Protein 8EPU (pdb70)

InterPro domains:
  IPR000566 Lipocalin/cytosolic fatty-acid binding domain [PF00061] (32-160)
  IPR002345 Lipocalin [PTHR11430] (4-169)
  IPR002450 von Ebner's gland protein/ Bos/Can allergen [PR01175] (29-43)
  IPR002450 von Ebner's gland protein/ Bos/Can allergen [PR01175] (53-64)
  IPR002450 von Ebner's gland protein/ Bos/Can allergen [PR01175] (66-78)
  IPR002450 von Ebner's gland protein/ Bos/Can allergen [PR01175] (83-100)
  IPR002450 von Ebner's gland protein/ Bos/Can allergen [PR01175] (104-120)
  IPR002450 von Ebner's gland protein/ Bos/Can allergen [PR01175] (132-155)
  IPR012674 Calycin [G3DSA:2.40.128.20] (26-172)
  IPR012674 Calycin [SSF50814] (27-170)

Sequence (145 aa):
DTVAVVSGKKWYLKAMTADQEVPEKPDSVTPMMILKAQKGGNLEAKITMLTNNGQCQNITVVLHKTSEPGKYTAYEGQRVVFIQPSPVRDHYILYSEGELHGRQIRMMAKLLGRDPEQSQEALEDFREFSRAKGLNQEILELAQSETTCSP

Secondary structure (DSSP, 8-state):
-TTTT-EEEEEEEEEESS------SEEPPEEEEEPTTS-EEEEEEEEETTEEEEEEEEEEE-SSTTEEEETTTTEEEEEEE-SSTTEEEEEEEEEETTEE--EEEEEESSSS--HHHHHHHHHHHHHTT--SPPEEPPB--TT--

Solvent-accessible surface area: 7675 Å² total; per-residue (Å²): 78,17,116,60,2,28,30,99,2,29,5,26,0,23,8,5,60,45,97,46,132,70,56,21,90,9,1,5,16,8,71,2,81,39,63,117,79,20,40,0,39,15,66,17,6,48,45,28,114,75,111,75,31,114,66,78,28,60,8,82,114,35,121,39,122,11,73,5,42,0,96,160,56,52,10,29,10,70,10,61,88,11,111,39,77,85,20,37,14,15,14,11,61,13,26,28,167,81,85,143,10,64,20,0,48,4,0,0,84,80,82,127,97,32,110,59,1,54,54,39,1,52,103,37,7,166,86,82,33,5,120,69,91,67,65,106,19,55,60,43,101,60,27,52,163

Organism: Canis lupus familiaris (NCBI:txid9615)

Nearest PDB structures (foldseek):
  8epu-assembly1_A  TM=1.007E+00  e=1.920E-27  Canis lupus familiaris
  7dru-assembly4_D  TM=9.696E-01  e=6.307E-21  Canis lupus familiaris
  3eyc-assembly1_A  TM=9.269E-01  e=1.419E-16  Homo sapiens
  4run-assembly3_A  TM=9.204E-01  e=2.561E-14  Homo sapiens
  4run-assembly3_B  TM=9.020E-01  e=5.103E-14  Homo sapiens

Structure (mmCIF, N/CA/C/O backbone):
data_8EPU
#
_entry.id   8EPU
#
_cell.length_a   62.214
_cell.length_b   36.512
_cell.length_c   57.973
_cell.angle_alpha   90.000
_cell.angle_beta   100.800
_cell.angle_gamma   90.000
#
_symmetry.space_group_name_H-M   'C 1 2 1'
#
loop_
_entity.id
_entity.type
_entity.pdbx_description
1 polymer 'Major allergen Can f 1'
2 water water
#
loop_
_atom_site.group_PDB
_atom_site.id
_atom_site.type_symbol
_atom_site.label_atom_id
_atom_site.label_alt_id
_atom_site.label_comp_id
_atom_site.label_asym_id
_atom_site.label_entity_id
_atom_site.label_seq_id
_atom_site.pdbx_PDB_ins_code
_atom_site.Cartn_x
_atom_site.Cartn_y
_atom_site.Cartn_z
_atom_site.occupancy
_atom_site.B_iso_or_equiv
_atom_site.auth_seq_id
_atom_site.auth_comp_id
_atom_site.auth_asym_id
_atom_site.auth_atom_id
_atom_site.pdbx_PDB_model_num
ATOM 1 N N . ASP A 1 2 ? 5.59822 1.44003 23.54855 1.000 52.11534 27 ASP A N 1
ATOM 2 C CA . ASP A 1 2 ? 4.71862 2.25523 22.77930 1.000 47.60294 27 ASP A CA 1
ATOM 3 C C . ASP A 1 2 ? 3.33038 1.67380 22.72832 1.000 50.76455 27 ASP A C 1
ATOM 4 O O . ASP A 1 2 ? 2.31470 2.43722 22.73007 1.000 50.09639 27 ASP A O 1
ATOM 8 N N . THR A 1 3 ? 3.27683 0.33481 22.70260 1.000 47.55770 28 THR A N 1
ATOM 9 C CA . THR A 1 3 ? 2.00054 -0.36866 22.70664 1.000 45.06729 28 THR A CA 1
ATOM 10 C C . THR A 1 3 ? 1.22356 -0.06907 23.97452 1.000 36.75250 28 THR A C 1
ATOM 11 O O . THR A 1 3 ? 0.01266 0.17743 23.94036 1.000 39.25615 28 THR A O 1
ATOM 22 N N . VAL A 1 4 ? 1.87539 -0.26709 25.11961 1.000 38.33393 29 VAL A N 1
ATOM 23 C CA . VAL A 1 4 ? 1.22240 0.02445 26.39250 1.000 38.05631 29 VAL A CA 1
ATOM 24 C C . VAL A 1 4 ? 0.82000 1.49363 26.46615 1.000 35.62374 29 VAL A C 1
ATOM 25 O O . VAL A 1 4 ? -0.21090 1.83519 27.07099 1.000 32.98653 29 VAL A O 1
ATOM 38 N N . ALA A 1 5 ? 1.59042 2.38318 25.86102 1.000 40.27874 30 ALA A N 1
ATOM 39 C CA . ALA A 1 5 ? 1.36702 3.83929 25.94470 1.000 43.64783 30 ALA A CA 1
ATOM 40 C C . ALA A 1 5 ? 0.03424 4.24671 25.32350 1.000 32.66086 30 ALA A C 1
ATOM 41 O O . ALA A 1 5 ? -0.67248 5.03813 25.90128 1.000 34.08480 30 ALA A O 1
ATOM 48 N N A VAL A 1 6 ? -0.32593 3.63062 24.19260 0.615 33.83394 31 VAL A N 1
ATOM 49 N N B VAL A 1 6 ? -0.37394 3.60365 24.22860 0.385 33.70120 31 VAL A N 1
ATOM 50 C CA A VAL A 1 6 ? -1.59576 3.89900 23.51544 0.615 30.33948 31 VAL A CA 1
ATOM 51 C CA B VAL A 1 6 ? -1.65475 3.95105 23.62043 0.385 30.51204 31 VAL A CA 1
ATOM 52 C C A VAL A 1 6 ? -2.73218 2.96757 23.95955 0.615 29.73272 31 VAL A C 1
ATOM 53 C C B VAL A 1 6 ? -2.79415 3.07362 24.09152 0.385 29.81782 31 VAL A C 1
ATOM 54 O O A VAL A 1 6 ? -3.82512 2.98989 23.35945 0.615 32.22066 31 VAL A O 1
ATOM 55 O O B VAL A 1 6 ? -3.91106 3.17397 23.55841 0.385 31.06416 31 VAL A O 1
ATOM 80 N N . SER A 1 7 ? -2.51961 2.12869 24.96774 1.000 33.15036 32 SER A N 1
ATOM 81 C CA . SER A 1 7 ? -3.59404 1.16621 25.29286 1.000 32.92289 32 SER A CA 1
ATOM 82 C C . SER A 1 7 ? -4.73080 1.89083 26.01262 1.000 28.07538 32 SER A C 1
ATOM 83 O O . SER A 1 7 ? -4.54738 2.99586 26.49539 1.000 29.10871 32 SER A O 1
ATOM 91 N N . GLY A 1 8 ? -5.88606 1.25932 26.05666 1.000 26.48872 33 GLY A N 1
ATOM 92 C CA . GLY A 1 8 ? -7.01890 1.79594 26.77145 1.000 25.72620 33 GLY A CA 1
ATOM 93 C C . GLY A 1 8 ? -8.06557 2.41318 25.87723 1.000 29.02770 33 GLY A C 1
ATOM 94 O O . GLY A 1 8 ? -8.16459 2.13697 24.67928 1.000 24.63968 33 GLY A O 1
ATOM 98 N N A LYS A 1 9 ? -8.89927 3.26266 26.48498 0.506 24.51840 34 LYS A N 1
ATOM 99 N N B LYS A 1 9 ? -8.83325 3.31063 26.47698 0.494 24.63306 34 LYS A N 1
ATOM 100 C CA A LYS A 1 9 ? -10.09400 3.77001 25.83578 0.506 22.01474 34 LYS A CA 1
ATOM 101 C CA B LYS A 1 9 ? -10.03398 3.83299 25.86177 0.494 22.04485 34 LYS A CA 1
ATOM 102 C C A LYS A 1 9 ? -9.79342 5.03673 25.06853 0.506 26.60567 34 LYS A C 1
ATOM 103 C C B LYS A 1 9 ? -9.71641 5.05369 25.03754 0.494 26.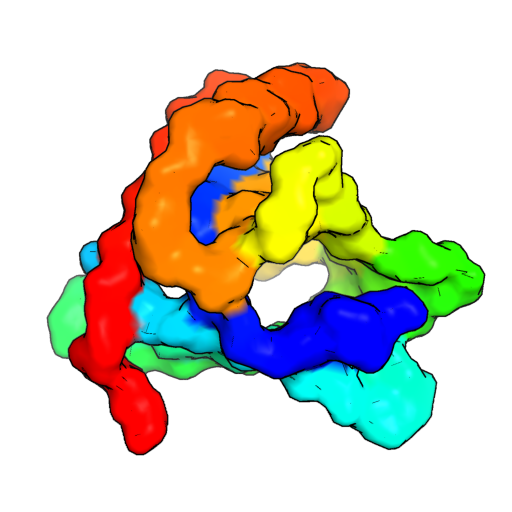74453 34 LYS A C 1
ATOM 104 O O A LYS A 1 9 ? -9.15409 5.93657 25.59140 0.506 23.84383 34 LYS A O 1
ATOM 105 O O B LYS A 1 9 ? -9.09106 5.98653 25.53039 0.494 23.95673 34 LYS A O 1
ATOM 142 N N . TRP A 1 10 ? -10.24230 5.06964 23.81449 1.000 21.42833 35 TRP A N 1
ATOM 143 C CA . TRP A 1 10 ? -10.11874 6.26241 22.94725 1.000 21.59899 35 TRP A CA 1
ATOM 144 C C . TRP A 1 10 ? -11.45156 6.57082 22.29607 1.000 23.72154 35 TRP A C 1
ATOM 145 O O . TRP A 1 10 ? -12.27191 5.70615 22.26519 1.000 23.97841 35 TRP A O 1
ATOM 166 N N . TYR A 1 11 ? -11.57602 7.78477 21.80481 1.000 20.47301 36 TYR A N 1
ATOM 167 C CA . TYR A 1 11 ? -12.68977 8.20805 20.97162 1.000 21.73752 36 TYR A CA 1
ATOM 168 C C . TYR A 1 11 ? -12.13859 8.37853 19.56463 1.000 22.34624 36 TYR A C 1
ATOM 169 O O . TYR A 1 11 ? -11.17626 9.12009 19.37055 1.000 21.55222 36 TYR A O 1
ATOM 187 N N . LEU A 1 12 ? -12.76380 7.68059 18.64473 1.000 20.63495 37 LEU A N 1
ATOM 188 C CA . LEU A 1 12 ? -12.39562 7.82713 17.21373 1.000 21.19761 37 LEU A CA 1
ATOM 189 C C . LEU A 1 12 ? -13.03807 9.06028 16.66341 1.000 21.23749 37 LEU A C 1
ATOM 190 O O . LEU A 1 12 ? -14.26706 9.05175 16.48632 1.000 26.21097 37 LEU A O 1
ATOM 206 N N . LYS A 1 13 ? -12.30660 10.17196 16.58724 1.000 21.85901 38 LYS A N 1
ATOM 207 C CA . LYS A 1 13 ? -12.85904 11.49014 16.34291 1.000 21.93042 38 LYS A CA 1
ATOM 208 C C . LYS A 1 13 ? -13.05980 11.76891 14.85884 1.000 24.57725 38 LYS A C 1
ATOM 209 O O . LYS A 1 13 ? -14.06552 12.36724 14.47963 1.000 24.32149 38 LYS A O 1
ATOM 228 N N . ALA A 1 14 ? -12.10790 11.36534 14.04800 1.000 23.79909 39 ALA A N 1
ATOM 229 C CA . ALA A 1 14 ? -12.12964 11.71705 12.62692 1.000 23.47183 39 ALA A CA 1
ATOM 230 C C . ALA A 1 14 ? -11.36100 10.68056 11.81221 1.000 24.16235 39 ALA A C 1
ATOM 231 O O . ALA A 1 14 ? -10.46832 10.00429 12.30442 1.000 24.10034 39 ALA A O 1
ATOM 238 N N . MET A 1 15 ? -11.73195 10.56744 10.53620 1.000 25.01733 40 MET A N 1
ATOM 239 C CA . MET A 1 15 ? -11.01725 9.66395 9.65445 1.000 25.91191 40 MET A CA 1
ATOM 240 C C . MET A 1 15 ? -11.07691 10.21068 8.24033 1.000 27.35692 40 MET A C 1
ATOM 241 O O . MET A 1 15 ? -11.93655 11.01796 7.89609 1.000 27.24137 40 MET A O 1
ATOM 255 N N . THR A 1 16 ? -10.10902 9.78811 7.43850 1.000 28.07479 41 THR A N 1
ATOM 256 C CA . THR A 1 16 ? -10.11575 10.14781 6.02342 1.000 29.44604 41 THR A CA 1
ATOM 257 C C . THR A 1 16 ? -9.33913 9.08333 5.27371 1.000 30.54295 41 THR A C 1
ATOM 258 O O . THR A 1 16 ? -8.60851 8.29215 5.85594 1.000 30.26494 41 THR A O 1
ATOM 269 N N . ALA A 1 17 ? -9.51703 9.06712 3.94470 1.000 31.99488 42 ALA A N 1
ATOM 270 C CA . ALA A 1 17 ? -8.91440 8.02770 3.13897 1.000 33.27881 42 ALA A CA 1
ATOM 271 C C . ALA A 1 17 ? -8.59804 8.61528 1.76687 1.000 34.96854 42 ALA A C 1
ATOM 272 O O . ALA A 1 17 ? -8.89654 9.77534 1.48460 1.000 35.07797 42 ALA A O 1
ATOM 279 N N . ASP A 1 18 ? -7.96431 7.79683 0.92810 1.000 36.41215 43 ASP A N 1
ATOM 280 C CA . ASP A 1 18 ? -7.67605 8.15642 -0.45496 1.000 38.32505 43 ASP A CA 1
ATOM 281 C C . ASP A 1 18 ? -8.66923 7.53262 -1.43691 1.000 39.68538 43 ASP A C 1
ATOM 282 O O . ASP A 1 18 ? -8.41213 7.54426 -2.65189 1.000 42.44064 43 ASP A O 1
ATOM 291 N N . GLN A 1 19 ? -9.78249 6.99619 -0.94988 1.000 38.92781 44 GLN A N 1
ATOM 292 C CA . GLN A 1 19 ? -10.79370 6.32743 -1.76282 1.000 51.29628 44 GLN A CA 1
ATOM 293 C C . GLN A 1 19 ? -12.17163 6.62513 -1.16200 1.000 70.62528 44 GLN A C 1
ATOM 294 O O . GLN A 1 19 ? -12.32633 7.51737 -0.32220 1.000 66.36926 44 GLN A O 1
ATOM 298 N N . GLU A 1 20 ? -13.18191 5.85646 -1.58692 1.000 68.88909 45 GLU A N 1
ATOM 299 C CA . GLU A 1 20 ? -14.57478 6.23108 -1.35311 1.000 44.20876 45 GLU A CA 1
ATOM 300 C C . GLU A 1 20 ? -15.04402 5.91758 0.06692 1.000 61.78730 45 GLU A C 1
ATOM 301 O O . GLU A 1 20 ? -15.63172 6.78096 0.72669 1.000 62.25971 45 GLU A O 1
ATOM 305 N N . VAL A 1 21 ? -14.80956 4.69558 0.54520 1.000 60.98745 46 VAL A N 1
ATOM 306 C CA . VAL A 1 21 ? -15.25985 4.26505 1.87325 1.000 75.33686 46 VAL A CA 1
ATOM 307 C C . VAL A 1 21 ? -16.77982 4.36070 1.97511 1.000 79.25240 46 VAL A C 1
ATOM 308 O O . VAL A 1 21 ? -17.30047 5.32404 2.55686 1.000 80.56685 46 VAL A O 1
ATOM 321 N N . PRO A 1 22 ? -17.53616 3.42589 1.38425 1.000 69.83639 47 PRO A N 1
ATOM 322 C CA . PRO A 1 22 ? -19.00110 3.57950 1.38610 1.000 82.03973 47 PRO A CA 1
ATOM 323 C C . PRO A 1 22 ? -19.62922 3.55305 2.77205 1.000 75.42815 47 PRO A C 1
ATOM 324 O O . PRO A 1 22 ? -20.49090 4.38947 3.07180 1.000 73.61865 47 PRO A O 1
ATOM 335 N N . GLU A 1 23 ? -19.21367 2.62706 3.63128 1.000 72.13673 48 GLU A N 1
ATOM 336 C CA . GLU A 1 23 ? -19.86986 2.41661 4.91927 1.000 82.05026 48 GLU A CA 1
ATOM 337 C C . GLU A 1 23 ? -19.49148 3.54166 5.87306 1.000 73.36701 48 GLU A C 1
ATOM 338 O O . GLU A 1 23 ? -18.41953 3.52234 6.48416 1.000 81.07047 48 GLU A O 1
ATOM 342 N N . LYS A 1 24 ? -20.38508 4.52605 6.01178 1.000 41.44051 49 LYS A N 1
ATOM 343 C CA . LYS A 1 24 ? -20.21070 5.62118 6.95756 1.000 46.62324 49 LYS A CA 1
ATOM 344 C C . LYS A 1 24 ? -21.10591 5.35481 8.16055 1.000 40.21035 49 LYS A C 1
ATOM 345 O O . LYS A 1 24 ? -22.33385 5.47029 8.03342 1.000 44.79765 49 LYS A O 1
ATOM 349 N N . PRO A 1 25 ? -20.56915 4.99884 9.32867 1.000 38.16938 50 PRO A N 1
ATOM 350 C CA . PRO A 1 25 ? -21.46239 4.64744 10.44367 1.000 35.77896 50 PRO A CA 1
ATOM 351 C C . PRO A 1 25 ? -22.25094 5.83788 10.96135 1.000 36.56793 50 PRO A C 1
ATOM 352 O O . PRO A 1 25 ? -21.80146 6.98569 10.92514 1.000 39.67834 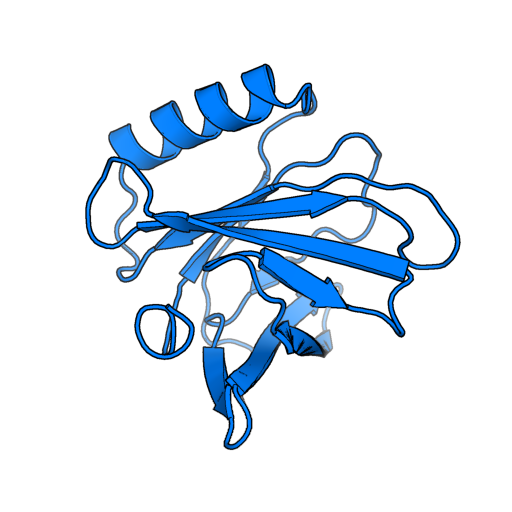50 PRO A O 1
ATOM 363 N N . ASP A 1 26 ? -23.45210 5.54448 11.45832 1.000 30.40338 51 ASP A N 1
ATOM 364 C CA . ASP A 1 26 ? -24.26673 6.56796 12.10503 1.000 29.28678 51 ASP A CA 1
ATOM 365 C C . ASP A 1 26 ? -23.62664 7.03697 13.41199 1.000 31.75491 51 ASP A C 1
ATOM 366 O O . ASP A 1 26 ? -23.71818 8.21808 13.76673 1.000 31.76560 51 ASP A O 1
ATOM 375 N N . SER A 1 27 ? -23.02108 6.12288 14.16023 1.000 25.37664 52 SER A N 1
ATOM 376 C CA . SER A 1 27 ? -22.27104 6.46882 15.36222 1.000 25.34190 52 SER A CA 1
ATOM 377 C C . SER A 1 27 ? -21.30553 5.33549 15.67454 1.000 23.12049 52 SER A C 1
ATOM 378 O O . SER A 1 27 ? -21.41394 4.23442 15.12576 1.000 23.78431 52 SER A O 1
ATOM 386 N N . VAL A 1 28 ? -20.35148 5.62028 16.55555 1.000 22.13783 53 VAL A N 1
ATOM 387 C CA . VAL A 1 28 ? -19.39893 4.63599 17.02184 1.000 21.76720 53 VAL A CA 1
ATOM 388 C C . VAL A 1 28 ? -19.29103 4.68427 18.53584 1.000 20.97338 53 VAL A C 1
ATOM 389 O O . VAL A 1 28 ? -19.46365 5.74347 19.15660 1.000 23.46196 53 VAL A O 1
ATOM 402 N N . THR A 1 29 ? -19.00056 3.53527 19.11511 1.000 20.91326 54 THR A N 1
ATOM 403 C CA . THR A 1 29 ? -18.67872 3.42744 20.54016 1.000 21.61358 54 THR A CA 1
ATOM 404 C C . THR A 1 29 ? -17.20959 3.75586 20.69620 1.000 21.81386 54 THR A C 1
ATOM 405 O O . THR A 1 29 ? -16.50143 3.95236 19.71322 1.000 21.63675 54 THR A O 1
ATOM 416 N N . PRO A 1 30 ? -16.70365 3.84592 21.92523 1.000 22.55792 55 PRO A N 1
ATOM 417 C CA . PRO A 1 30 ? -15.27955 4.13536 22.09228 1.000 22.33909 55 PRO A CA 1
ATOM 418 C C . PRO A 1 30 ? -14.39494 3.05687 21.47858 1.000 30.19342 55 PRO A C 1
ATOM 419 O O . PRO A 1 30 ? -14.74543 1.87600 21.43980 1.000 25.24518 55 PRO A O 1
ATOM 430 N N A MET A 1 31 ? -13.23173 3.48528 20.96859 0.609 24.73340 56 MET A N 1
ATOM 431 N N B MET A 1 31 ? -13.24472 3.49928 20.96558 0.391 24.79526 56 MET A N 1
ATOM 432 C CA A MET A 1 31 ? -12.23407 2.54376 20.46987 0.609 26.05157 56 MET A CA 1
ATOM 433 C CA B MET A 1 31 ? -12.19105 2.60674 20.49586 0.391 26.11176 56 MET A CA 1
ATOM 434 C C A MET A 1 31 ? -11.38736 2.07566 21.64403 0.609 27.57968 56 MET A C 1
ATOM 435 C C B MET A 1 31 ? -11.42736 2.08869 21.70803 0.391 27.79260 56 MET A C 1
ATOM 436 O O A MET A 1 31 ? -10.77008 2.89255 22.33691 0.609 31.38069 56 MET A O 1
ATOM 437 O O B MET A 1 31 ? -10.90110 2.88664 22.49190 0.391 30.73951 56 MET A O 1
ATOM 464 N N . ILE A 1 32 ? -11.35892 0.76469 21.85732 1.000 26.41680 57 ILE A N 1
ATOM 465 C CA . ILE A 1 32 ? -10.60527 0.14361 22.93951 1.000 26.86984 57 ILE A CA 1
ATOM 466 C C . ILE A 1 32 ? -9.36848 -0.50104 22.32075 1.000 24.10205 57 ILE A C 1
ATOM 467 O O . ILE A 1 32 ? -9.48477 -1.36517 21.44492 1.000 30.35951 57 ILE A O 1
ATOM 483 N N . LEU A 1 33 ? -8.18934 -0.06843 22.77575 1.000 28.90777 58 LEU A N 1
ATOM 484 C CA . LEU A 1 33 ? -6.90854 -0.62705 22.34197 1.000 26.03000 58 LEU A CA 1
ATOM 485 C C . LEU A 1 33 ? -6.33196 -1.41704 23.50819 1.000 31.25489 58 LEU A C 1
ATOM 486 O O . LEU A 1 33 ? -5.86480 -0.82802 24.48910 1.000 40.99841 58 LEU A O 1
ATOM 502 N N . LYS A 1 34 ? -6.39450 -2.73503 23.42046 1.000 26.69188 59 LYS A N 1
ATOM 503 C CA . LYS A 1 34 ? -5.94795 -3.61699 24.49169 1.000 27.24211 59 LYS A CA 1
ATOM 504 C C . LYS A 1 34 ? -4.54313 -4.11464 24.18091 1.000 28.51894 59 LYS A C 1
ATOM 505 O O . LYS A 1 34 ? -4.32131 -4.74795 23.14906 1.000 29.74724 59 LYS A O 1
ATOM 515 N N . ALA A 1 35 ? -3.60209 -3.83983 25.08293 1.000 29.76966 60 ALA A N 1
ATOM 516 C CA . ALA A 1 35 ? -2.22627 -4.29644 24.93013 1.000 36.64484 60 ALA A CA 1
ATOM 517 C C . ALA A 1 35 ? -2.13490 -5.74938 25.37445 1.000 41.11014 60 ALA A C 1
ATOM 518 O O . ALA A 1 35 ? -2.48013 -6.07799 26.51149 1.000 45.83575 60 ALA A O 1
ATOM 525 N N . GLN A 1 36 ? -1.66218 -6.60376 24.48267 1.000 31.88710 61 GLN A N 1
ATOM 526 C CA . GLN A 1 36 ? -1.64180 -8.04073 24.68498 1.000 33.58412 61 GLN A CA 1
ATOM 527 C C . GLN A 1 36 ? -0.24602 -8.51823 25.05519 1.000 36.13060 61 GLN A C 1
ATOM 528 O O . GLN A 1 36 ? 0.76125 -7.93573 24.64015 1.000 36.33092 61 GLN A O 1
ATOM 542 N N . LYS A 1 37 ? -0.19553 -9.59008 25.84743 1.000 40.27331 62 LYS A N 1
ATOM 543 C CA . LYS A 1 37 ? 1.06317 -10.26855 26.10467 1.000 44.41219 62 LYS A CA 1
ATOM 544 C C . LYS A 1 37 ? 1.66909 -10.71508 24.78082 1.000 50.96642 62 LYS A C 1
ATOM 545 O O . LYS A 1 37 ? 1.00389 -11.35898 23.95990 1.000 49.47410 62 LYS A O 1
ATOM 549 N N . GLY A 1 38 ? 2.93425 -10.36965 24.57785 1.000 47.52013 63 GLY A N 1
ATOM 550 C CA . GLY A 1 38 ? 3.60727 -10.57119 23.3159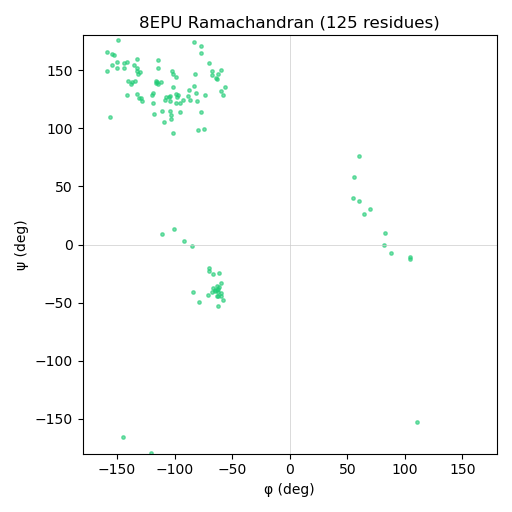4 1.000 39.20733 63 GLY A CA 1
ATOM 551 C C . GLY A 1 38 ? 3.79486 -9.31245 22.49369 1.000 37.95816 63 GLY A C 1
ATOM 552 O O . GLY A 1 38 ? 4.55792 -9.34497 21.52276 1.000 35.39654 63 GLY A O 1
ATOM 556 N N . GLY A 1 39 ? 3.12128 -8.21709 22.84940 1.000 32.72728 64 GLY A N 1
ATOM 557 C CA . GLY A 1 39 ? 3.36887 -6.91732 22.25615 1.000 36.77228 64 GLY A CA 1
ATOM 558 C C . GLY A 1 39 ? 2.33614 -6.44210 21.26296 1.000 31.87640 64 GLY A C 1
ATOM 559 O O . GLY A 1 39 ? 2.37366 -5.26620 20.86571 1.000 32.11805 64 GLY A O 1
ATOM 563 N N . ASN A 1 40 ? 1.41582 -7.29981 20.84407 1.000 27.36878 65 ASN A N 1
ATOM 564 C CA . ASN A 1 40 ? 0.42107 -6.88861 19.86290 1.000 28.75727 65 ASN A CA 1
ATOM 565 C C . ASN A 1 40 ? -0.66563 -6.03502 20.52163 1.000 29.93658 65 ASN A C 1
ATOM 566 O O . ASN A 1 40 ? -0.79370 -5.97970 21.75461 1.000 28.31696 65 ASN A O 1
ATOM 577 N N . LEU A 1 41 ? -1.43127 -5.34588 19.67642 1.000 26.90782 66 LEU A N 1
ATOM 578 C CA . LEU A 1 41 ? -2.57097 -4.52833 20.07116 1.000 23.97166 66 LEU A CA 1
ATOM 579 C C . LEU A 1 41 ? -3.83418 -5.15393 19.50119 1.000 26.75705 66 LEU A C 1
ATOM 580 O O . LEU A 1 41 ? -3.85526 -5.58516 18.34628 1.000 29.71490 66 LEU A O 1
ATOM 596 N N . GLU A 1 42 ? -4.89426 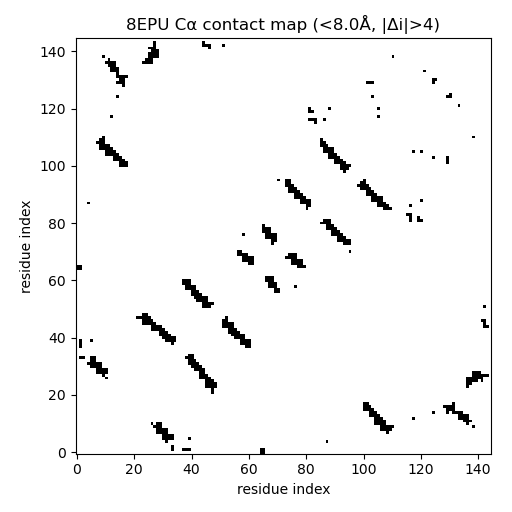-5.18531 20.31611 1.000 24.45118 67 GLU A N 1
ATOM 597 C CA . GLU A 1 42 ? -6.21039 -5.60087 19.86209 1.000 31.94156 67 GLU A CA 1
ATOM 598 C C . GLU A 1 42 ? -7.10489 -4.36749 19.87375 1.000 25.82104 67 GLU A C 1
ATOM 599 O O . GLU A 1 42 ? -7.39775 -3.82114 20.94261 1.000 29.19635 67 GLU A O 1
ATOM 611 N N . ALA A 1 43 ? -7.55462 -3.95456 18.69763 1.000 25.51594 68 ALA A N 1
ATOM 612 C CA . ALA A 1 43 ? -8.45514 -2.81522 18.54731 1.000 28.51242 68 ALA A CA 1
ATOM 613 C C . ALA A 1 43 ? -9.89034 -3.31764 18.45130 1.000 27.75253 68 ALA A C 1
ATOM 614 O O . ALA A 1 43 ? -10.18464 -4.21169 17.65547 1.000 31.15982 68 ALA A O 1
ATOM 621 N N . LYS A 1 44 ? -10.76917 -2.75311 19.26511 1.000 26.75168 69 LYS A N 1
ATOM 622 C CA . LYS A 1 44 ? -12.17633 -3.12652 19.29808 1.000 28.48408 69 LYS A CA 1
ATOM 623 C C . LYS A 1 44 ? -13.02880 -1.86717 19.28174 1.000 23.01324 69 LYS A C 1
ATOM 624 O O . LYS A 1 44 ? -12.81449 -0.94809 20.08056 1.000 27.83208 69 LYS A O 1
ATOM 634 N N . ILE A 1 45 ? -13.99871 -1.83096 18.36965 1.000 25.62206 70 ILE A N 1
ATOM 635 C CA . ILE A 1 45 ? -14.95925 -0.73358 18.29734 1.000 25.30617 70 ILE A CA 1
ATOM 636 C C . ILE A 1 45 ? -16.25544 -1.29516 17.74236 1.000 27.62295 70 ILE A C 1
ATOM 637 O O . ILE A 1 45 ? -16.25780 -2.29631 17.02457 1.000 27.74681 70 ILE A O 1
ATOM 653 N N . THR A 1 46 ? -17.37022 -0.67362 18.12213 1.000 25.06539 71 THR A N 1
ATOM 654 C CA . THR A 1 46 ? -18.68533 -1.04718 17.63211 1.000 25.64287 71 THR A CA 1
ATOM 655 C C . THR A 1 46 ? -19.25979 0.11289 16.83481 1.000 25.94313 71 THR A C 1
ATOM 656 O O . THR A 1 46 ? -19.11834 1.27192 17.22858 1.000 21.83448 71 THR A O 1
ATOM 667 N N . MET A 1 47 ? -19.89983 -0.21608 15.70883 1.000 26.94182 72 MET A N 1
ATOM 668 C CA . MET A 1 47 ? -20.51236 0.75198 14.81958 1.000 26.94784 72 MET A CA 1
ATOM 669 C C . MET A 1 47 ? -22.02244 0.54560 14.80050 1.000 22.67791 72 MET A C 1
ATOM 670 O O . MET A 1 47 ? -22.49891 -0.59521 14.77070 1.000 29.39446 72 MET A O 1
ATOM 684 N N . LEU A 1 48 ? -22.76498 1.64991 14.79920 1.000 24.03417 73 LEU A N 1
ATOM 685 C CA . LEU A 1 48 ? -24.18096 1.64842 14.44209 1.000 24.94782 73 LEU A CA 1
ATOM 686 C C . LEU A 1 48 ? -24.27768 2.02014 12.96700 1.000 30.55978 73 LEU A C 1
ATOM 687 O O . LEU A 1 48 ? -23.98618 3.16494 12.59678 1.000 25.90684 73 LEU A O 1
ATOM 703 N N . THR A 1 49 ? -24.71299 1.11015 12.13516 1.000 28.03649 74 THR A N 1
ATOM 704 C CA . THR A 1 49 ? -24.84978 1.33490 10.71210 1.000 31.71975 74 THR A CA 1
ATOM 705 C C . THR A 1 49 ? -26.09704 0.62432 10.25315 1.000 34.33523 74 THR A C 1
ATOM 706 O O . THR A 1 49 ? -26.28356 -0.57855 10.51839 1.000 33.48349 74 THR A O 1
ATOM 717 N N A ASN A 1 50 ? -26.92267 1.36351 9.52292 0.429 33.77066 75 ASN A N 1
ATOM 718 N N B ASN A 1 50 ? -26.96768 1.37154 9.59192 0.571 33.58183 75 ASN A N 1
ATOM 719 C CA A ASN A 1 50 ? -28.22880 0.95193 8.99591 0.429 41.58489 75 ASN A CA 1
ATOM 720 C CA B ASN A 1 50 ? -28.19284 0.85492 8.98293 0.571 41.64782 75 ASN A CA 1
ATOM 721 C C A ASN A 1 50 ? -28.99225 0.06346 9.98203 0.429 34.66266 75 ASN A C 1
ATOM 722 C C B ASN A 1 50 ? -29.02026 0.04747 9.98403 0.571 34.63674 75 ASN A C 1
ATOM 723 O O A ASN A 1 50 ? -29.36870 -1.07345 9.69524 0.429 36.03431 75 ASN A O 1
ATOM 724 O O B ASN A 1 50 ? -29.46770 -1.06840 9.70923 0.571 36.33679 75 ASN A O 1
ATOM 745 N N . GLY A 1 51 ? -29.20012 0.62080 11.16790 1.000 41.62473 76 GLY A N 1
ATOM 746 C CA . GLY A 1 51 ? -30.07845 0.00937 12.15196 1.000 31.53339 76 GLY A CA 1
ATOM 747 C C . GLY A 1 51 ? -29.56602 -1.25370 12.80427 1.000 31.84785 76 GLY A C 1
ATOM 748 O O . GLY A 1 51 ? -30.36538 -2.01326 13.35536 1.000 33.29808 76 GLY A O 1
ATOM 752 N N . GLN A 1 52 ? -28.26013 -1.50725 12.76943 1.000 29.67561 77 GLN A N 1
ATOM 753 C CA . GLN A 1 52 ? -27.71467 -2.68934 13.41772 1.000 28.48975 77 GLN A CA 1
ATOM 754 C C . GLN A 1 52 ? -26.35559 -2.38077 14.01877 1.000 29.00744 77 GLN A C 1
ATOM 755 O O . GLN A 1 52 ? -25.64417 -1.46116 13.59463 1.000 33.19616 77 GLN A O 1
ATOM 769 N N . CYS A 1 53 ? -26.00700 -3.17570 15.02296 1.000 32.35939 78 CYS A N 1
ATOM 770 C CA . CYS A 1 53 ? -24.75300 -3.04207 15.74204 1.000 34.37019 78 CYS A CA 1
ATOM 771 C C . CYS A 1 53 ? -23.71332 -3.94264 15.09631 1.000 32.38843 78 CYS A C 1
ATOM 772 O O . CYS A 1 53 ? -23.93581 -5.15257 14.95755 1.000 38.19324 78 CYS A O 1
ATOM 779 N N . GLN A 1 54 ? -22.58305 -3.35319 14.68728 1.000 29.33638 79 GLN A N 1
ATOM 780 C CA . GLN A 1 54 ? -21.50429 -4.06778 14.01752 1.000 34.81109 79 GLN A CA 1
ATOM 781 C C . GLN A 1 54 ? -20.25431 -3.96611 14.88660 1.000 32.29844 79 GLN A C 1
ATOM 782 O O . GLN A 1 54 ? -19.69088 -2.87631 15.04241 1.000 34.73395 79 GLN A O 1
ATOM 786 N N . ASN A 1 55 ? -19.82383 -5.09617 15.43788 1.000 33.07028 80 ASN A N 1
ATOM 787 C CA . ASN A 1 55 ? -18.60492 -5.16051 16.22999 1.000 37.88709 80 ASN A CA 1
ATOM 788 C C . ASN A 1 55 ? -17.41895 -5.40820 15.30514 1.000 37.55615 80 ASN A C 1
ATOM 789 O O . ASN A 1 55 ? -17.46824 -6.29036 14.43932 1.000 35.26034 80 ASN A O 1
ATOM 800 N N . ILE A 1 56 ? -16.35764 -4.62660 15.49406 1.000 29.81291 81 ILE A N 1
ATOM 801 C CA . ILE A 1 56 ? -15.13761 -4.72727 14.70618 1.000 34.37981 81 ILE A CA 1
ATOM 802 C C . ILE A 1 56 ? -13.99983 -5.07054 15.65634 1.000 29.30604 81 ILE A C 1
ATOM 803 O O . ILE A 1 56 ? -13.84365 -4.42438 16.69622 1.000 31.42790 81 ILE A O 1
ATOM 819 N N . THR A 1 57 ? -13.22223 -6.09293 15.30662 1.000 30.60836 82 THR A N 1
ATOM 820 C CA . THR A 1 57 ? -12.01344 -6.45728 16.04280 1.000 31.52384 82 THR A CA 1
ATOM 821 C C . THR A 1 57 ? -10.86941 -6.59196 15.04592 1.000 27.44924 82 THR A C 1
ATOM 822 O O . THR A 1 57 ? -10.98964 -7.32212 14.05707 1.000 35.32864 82 THR A O 1
ATOM 833 N N . VAL A 1 58 ? -9.77314 -5.87536 15.30486 1.000 31.05018 83 VAL A N 1
ATOM 834 C CA . VAL A 1 58 ? -8.59207 -5.88903 14.45596 1.000 27.21748 83 VAL A CA 1
ATOM 835 C C . VAL A 1 58 ? -7.36724 -6.12035 15.32410 1.000 26.47888 83 VAL A C 1
ATOM 836 O O . VAL A 1 58 ? -7.12901 -5.37925 16.28197 1.000 28.22667 83 VAL A O 1
ATOM 849 N N . VAL A 1 59 ? -6.58063 -7.13675 14.97739 1.000 27.62997 84 VAL A N 1
ATOM 850 C CA . VAL A 1 59 ? -5.35683 -7.46210 15.70555 1.000 27.77886 84 VAL A CA 1
ATOM 851 C C . VAL A 1 59 ? -4.18649 -6.78974 14.99751 1.000 26.68487 84 VAL A C 1
ATOM 852 O O . VAL A 1 59 ? -3.95250 -7.03409 13.80758 1.000 30.96653 84 VAL A O 1
ATOM 865 N N . LEU A 1 60 ? -3.46520 -5.93688 15.72438 1.000 26.78077 85 LEU A N 1
ATOM 866 C CA . LEU A 1 60 ? -2.33085 -5.19246 15.19832 1.000 23.27942 85 LEU A CA 1
ATOM 867 C C . LEU A 1 60 ? -1.04715 -5.83288 15.71356 1.000 27.84175 85 LEU A C 1
ATOM 868 O O . LEU A 1 60 ? -0.84730 -5.94671 16.92760 1.000 26.76877 85 LEU A O 1
ATOM 884 N N . HIS A 1 61 ? -0.17224 -6.23444 14.79471 1.000 28.70568 86 HIS A N 1
ATOM 885 C CA . HIS A 1 61 ? 1.01941 -7.00086 15.13197 1.000 32.54819 86 HIS A CA 1
ATOM 886 C C . HIS A 1 61 ? 2.22778 -6.07934 15.23888 1.000 24.78461 86 HIS A C 1
ATOM 887 O O . HIS A 1 61 ? 2.51717 -5.31866 14.31474 1.000 28.98501 86 HIS A O 1
ATOM 901 N N . LYS A 1 62 ? 2.92266 -6.15939 16.36795 1.000 27.54400 87 LYS A N 1
ATOM 902 C CA . LYS A 1 62 ? 4.07099 -5.30080 16.64286 1.000 25.66946 87 LYS A CA 1
ATOM 903 C C . LYS A 1 62 ? 5.17897 -5.55348 15.62000 1.000 26.38157 87 LYS A C 1
ATOM 904 O O . LYS A 1 62 ? 5.36055 -6.67166 15.13226 1.000 33.80525 87 LYS A O 1
ATOM 917 N N . THR A 1 63 ? 5.91144 -4.48885 15.30784 1.000 29.22047 88 THR A N 1
ATOM 918 C CA . THR A 1 63 ? 7.13248 -4.55353 14.50195 1.000 27.39203 88 THR A CA 1
ATOM 919 C C . THR A 1 63 ? 8.30263 -4.01184 15.31993 1.000 28.47745 88 THR A C 1
ATOM 920 O O . THR A 1 63 ? 8.15770 -3.61353 16.47883 1.000 38.25799 88 THR A O 1
ATOM 931 N N . SER A 1 64 ? 9.48969 -3.99846 14.69402 1.000 31.84524 89 SER A N 1
ATOM 932 C CA . SER A 1 64 ? 10.66887 -3.44081 15.34300 1.000 34.97484 89 SER A CA 1
ATOM 933 C C . SER A 1 64 ? 10.55647 -1.93572 15.55267 1.000 48.66578 89 SER A C 1
ATOM 934 O O . SER A 1 64 ? 11.21063 -1.38980 16.44861 1.000 50.62316 89 SER A O 1
ATOM 942 N N . GLU A 1 65 ? 9.75382 -1.24756 14.74046 1.000 35.89121 90 GLU A N 1
ATOM 943 C CA . GLU A 1 65 ? 9.62942 0.20451 14.82614 1.000 35.92252 90 GLU A CA 1
ATOM 944 C C . GLU A 1 65 ? 8.57548 0.55717 15.86198 1.000 42.50875 90 GLU A C 1
ATOM 945 O O . GLU A 1 65 ? 7.43829 0.08161 15.75099 1.000 37.00567 90 GLU A O 1
ATOM 949 N N . PRO A 1 66 ? 8.88873 1.36225 16.88183 1.000 39.59513 91 PRO A N 1
ATOM 950 C CA . PRO A 1 66 ? 7.82583 1.79189 17.80866 1.000 37.01875 91 PRO A CA 1
ATOM 951 C C . PRO A 1 66 ? 6.73521 2.56319 17.07440 1.000 39.69075 91 PRO A C 1
ATOM 952 O O . PRO A 1 66 ? 7.01565 3.46890 16.28323 1.000 43.66944 91 PRO A O 1
ATOM 963 N N . GLY A 1 67 ? 5.48904 2.19476 17.34438 1.000 34.92559 92 GLY A N 1
ATOM 964 C CA . GLY A 1 67 ? 4.34334 2.81410 16.71116 1.000 36.69880 92 GLY A CA 1
ATOM 965 C C . GLY A 1 67 ? 3.92120 2.20399 15.39425 1.000 31.82132 92 GLY A C 1
ATOM 966 O O . GLY A 1 67 ? 2.87140 2.58832 14.86508 1.000 33.59620 92 GLY A O 1
ATOM 970 N N . LYS A 1 68 ? 4.69386 1.26656 14.84851 1.000 30.48524 93 LYS A N 1
ATOM 971 C CA . LYS A 1 68 ? 4.41071 0.66140 13.55462 1.000 31.09186 93 LYS A CA 1
ATOM 972 C C . LYS A 1 68 ? 3.92010 -0.76436 13.75088 1.000 24.13837 93 LYS A C 1
ATOM 973 O O . LYS A 1 68 ? 4.58672 -1.56649 14.40911 1.000 25.83561 93 LYS A O 1
ATOM 992 N N . TYR A 1 69 ? 2.76902 -1.07800 13.16986 1.000 29.91021 94 TYR A N 1
ATOM 993 C CA . TYR A 1 69 ? 2.13947 -2.38671 13.30208 1.000 24.62695 94 TYR A CA 1
ATOM 994 C C . TYR A 1 69 ? 1.71237 -2.88683 11.92615 1.000 28.85375 94 TYR A C 1
ATOM 995 O O . TYR A 1 69 ? 1.54777 -2.10496 10.97997 1.000 34.05337 94 TYR A O 1
ATOM 1013 N N . THR A 1 70 ? 1.52384 -4.19977 11.82742 1.000 30.13976 95 THR A N 1
ATOM 1014 C CA . THR A 1 70 ? 0.95367 -4.83079 10.64451 1.000 35.34724 95 THR A CA 1
ATOM 1015 C C . THR A 1 70 ? -0.39761 -5.44116 10.99453 1.000 38.49093 95 THR A C 1
ATOM 1016 O O . THR A 1 70 ? -0.70981 -5.70478 12.16256 1.000 30.43490 95 THR A O 1
ATOM 1027 N N . ALA A 1 71 ? -1.21061 -5.65404 9.96051 1.000 31.64870 96 ALA A N 1
ATOM 1028 C CA . ALA A 1 71 ? -2.58082 -6.11243 10.14249 1.000 27.34654 96 ALA A CA 1
ATOM 1029 C C . ALA A 1 71 ? -3.02804 -6.88651 8.91262 1.000 40.20933 96 ALA A C 1
ATOM 1030 O O . ALA A 1 71 ? -2.41391 -6.79699 7.84665 1.000 41.74508 96 ALA A O 1
ATOM 1037 N N . TYR A 1 72 ? -4.11237 -7.64803 9.08569 1.000 40.34676 97 TYR A N 1
ATOM 1038 C CA . TYR A 1 72 ? -4.75059 -8.40099 8.00280 1.000 47.99942 97 TYR A CA 1
ATOM 1039 C C . TYR A 1 72 ? -3.75692 -9.33955 7.31908 1.000 47.40353 97 TYR A C 1
ATOM 1040 O O . TYR A 1 72 ? -3.53380 -9.28790 6.10909 1.000 54.12400 97 TYR A O 1
ATOM 1058 N N . GLU A 1 73 ? -3.19035 -10.22661 8.13132 1.000 44.50316 98 GLU A N 1
ATOM 1059 C CA . GLU A 1 73 ? -2.25373 -11.22909 7.69561 1.000 47.34805 98 GLU A CA 1
ATOM 1060 C C . GLU A 1 73 ? -1.07741 -10.60474 6.94557 1.000 47.66321 98 GLU A C 1
ATOM 1061 O O . GLU A 1 73 ? -0.63154 -11.11614 5.91671 1.000 52.21020 98 GLU A O 1
ATOM 1071 N N . GLY A 1 74 ? -0.59898 -9.46683 7.44137 1.000 44.69271 99 GLY A N 1
ATOM 1072 C CA . GLY A 1 74 ? 0.57833 -8.80843 6.91432 1.000 50.89994 99 GLY A CA 1
ATOM 1073 C C . GLY A 1 74 ? 0.35479 -7.95460 5.68412 1.000 44.17546 99 GLY A C 1
ATOM 1074 O O . GLY A 1 74 ? 1.31807 -7.35210 5.19207 1.000 53.38785 99 GLY A O 1
ATOM 1078 N N . GLN A 1 75 ? -0.87514 -7.87920 5.17701 1.000 51.32396 100 GLN A N 1
ATOM 1079 C CA . GLN A 1 75 ? -1.15573 -7.11534 3.96282 1.000 57.60420 100 GLN A CA 1
ATOM 1080 C C . GLN A 1 75 ? -1.39114 -5.63318 4.22649 1.000 35.33004 100 GLN A C 1
ATOM 1081 O O . GLN A 1 75 ? -1.61075 -4.88230 3.27331 1.000 46.38348 100 GLN A O 1
ATOM 1087 N N . ARG A 1 76 ? -1.35706 -5.18993 5.48939 1.000 37.34565 101 ARG A N 1
ATOM 1088 C CA . ARG A 1 76 ? -1.60951 -3.80175 5.83508 1.000 40.28705 101 ARG A CA 1
ATOM 1089 C C . ARG A 1 76 ? -0.65542 -3.37691 6.94107 1.000 37.52970 101 ARG A C 1
ATOM 1090 O O . ARG A 1 76 ? -0.38082 -4.15783 7.85725 1.000 36.05736 101 ARG A O 1
ATOM 1111 N N . VAL A 1 77 ? -0.15590 -2.14314 6.84384 1.000 31.98514 102 VAL A N 1
ATOM 1112 C CA . VAL A 1 77 ? 0.70427 -1.53328 7.85178 1.000 40.46869 102 VAL A CA 1
ATOM 1113 C C . VAL A 1 77 ? -0.07532 -0.40182 8.50548 1.000 31.70628 102 VAL A C 1
ATOM 1114 O O . VAL A 1 77 ? -0.80396 0.32634 7.82327 1.000 27.93161 102 VAL A O 1
ATOM 1127 N N . VAL A 1 78 ? 0.06763 -0.26060 9.82546 1.000 28.49233 103 VAL A N 1
ATOM 1128 C CA . VAL A 1 78 ? -0.59400 0.77484 10.60419 1.000 26.67275 103 VAL A CA 1
ATOM 1129 C C . VAL A 1 78 ? 0.46523 1.49758 11.43012 1.000 26.66273 103 VAL A C 1
ATOM 1130 O O . VAL A 1 78 ? 1.19090 0.86144 12.20131 1.000 28.43151 103 VAL A O 1
ATOM 1143 N N . PHE A 1 79 ? 0.55579 2.81651 11.25885 1.000 25.10210 104 PHE A N 1
ATOM 1144 C CA . PHE A 1 79 ? 1.45707 3.66130 12.03074 1.000 29.21418 104 PHE A CA 1
ATOM 1145 C C . PHE A 1 79 ? 0.64831 4.43385 13.06351 1.000 23.59629 104 PHE A C 1
ATOM 1146 O O . PHE A 1 79 ? -0.31438 5.11818 12.71329 1.000 28.43594 104 PHE A O 1
ATOM 1163 N N . ILE A 1 80 ? 1.06017 4.33995 14.34156 1.000 24.34398 105 ILE A N 1
ATOM 1164 C CA . ILE A 1 80 ? 0.38235 5.00047 15.45537 1.000 27.86700 105 ILE A CA 1
ATOM 1165 C C . ILE A 1 80 ? 1.39370 5.95719 16.07925 1.000 29.64325 105 ILE A C 1
ATOM 1166 O O . ILE A 1 80 ? 2.47548 5.52983 16.50643 1.000 38.48980 105 ILE A O 1
ATOM 1182 N N . GLN A 1 81 ? 1.05122 7.23933 16.11595 1.000 22.34398 106 GLN A N 1
ATOM 1183 C CA . GLN A 1 81 ? 1.98457 8.18107 16.68982 1.000 25.88830 106 GLN A CA 1
ATOM 1184 C C . GLN A 1 81 ? 1.25395 9.26954 17.45453 1.000 24.37352 106 GLN A C 1
ATOM 1185 O O . GLN A 1 81 ? 0.09911 9.58395 17.14837 1.000 22.06034 106 GLN A O 1
ATOM 1195 N N . PRO A 1 82 ? 1.89211 9.84249 18.45746 1.000 27.20006 107 PRO A N 1
ATOM 1196 C CA . PRO A 1 82 ? 1.24149 10.91791 19.20318 1.000 27.69053 107 PRO A CA 1
ATOM 1197 C C . PRO A 1 82 ? 0.96807 12.12684 18.32390 1.000 29.45902 107 PRO A C 1
ATOM 1198 O O . PRO A 1 82 ? 1.76528 12.48332 17.45489 1.000 30.38715 107 PRO A O 1
ATOM 1209 N N . SER A 1 83 ? -0.17069 12.75336 18.55567 1.000 23.39806 108 SER A N 1
ATOM 1210 C CA . SER A 1 83 ? -0.47411 14.06137 17.99937 1.000 23.16470 108 SER A CA 1
ATOM 1211 C C . SER A 1 83 ? 0.40727 15.11115 18.67322 1.000 22.68071 108 SER A C 1
ATOM 1212 O O . SER A 1 83 ? 0.85010 14.92321 19.81630 1.000 26.19483 108 SER A O 1
ATOM 1220 N N . PRO A 1 84 ? 0.64480 16.25291 18.01500 1.000 24.79258 109 PRO A N 1
ATOM 1221 C CA . PRO A 1 84 ? 1.27520 17.36880 18.73681 1.000 29.37766 109 PRO A CA 1
ATOM 1222 C C . PRO A 1 84 ? 0.44731 17.85739 19.90664 1.000 25.76955 109 PRO A C 1
ATOM 1223 O O . PRO A 1 84 ? 1.00847 18.44536 20.84556 1.000 30.61254 109 PRO A O 1
ATOM 1234 N N . VAL A 1 85 ? -0.85378 17.63492 19.87358 1.000 26.17948 110 VAL A N 1
ATOM 1235 C CA . VAL A 1 85 ? -1.73674 17.96653 20.99244 1.000 24.82224 110 VAL A CA 1
ATOM 1236 C C . VAL A 1 85 ? -1.78631 16.77075 21.93669 1.000 26.07865 110 VAL A C 1
ATOM 1237 O O . VAL A 1 85 ? -2.09374 15.64479 21.52190 1.000 27.44960 110 VAL A O 1
ATOM 1250 N N . ARG A 1 86 ? -1.52331 17.02091 23.21866 1.000 29.18279 111 ARG A N 1
ATOM 1251 C CA . ARG A 1 86 ? -1.45983 15.94309 24.19689 1.000 30.08347 111 ARG A CA 1
ATOM 1252 C C . ARG A 1 86 ? -2.79015 15.19166 24.26694 1.000 22.84274 111 ARG A C 1
ATOM 1253 O O . ARG A 1 86 ? -3.85590 15.74304 23.98974 1.000 26.49555 111 ARG A O 1
ATOM 1257 N N . ASP A 1 87 ? -2.70371 13.90769 24.60122 1.000 23.50187 112 ASP A N 1
ATOM 1258 C CA . ASP A 1 87 ? -3.87008 13.04722 24.78231 1.000 23.24108 112 ASP A CA 1
ATOM 1259 C C . ASP A 1 87 ? -4.64505 12.86426 23.49829 1.000 23.37815 112 ASP A C 1
ATOM 1260 O O . ASP A 1 87 ? -5.84317 12.58076 23.51225 1.000 23.16145 112 ASP A O 1
ATOM 1269 N N . HIS A 1 88 ? -3.93290 12.99573 22.36732 1.000 20.84888 113 HIS A N 1
ATOM 1270 C CA . HIS A 1 88 ? -4.47295 12.63467 21.06135 1.000 20.17619 113 HIS A CA 1
ATOM 1271 C C . HIS A 1 88 ? -3.41023 11.80408 20.36061 1.000 20.05466 113 HIS A C 1
ATOM 1272 O O . HIS A 1 88 ? -2.20419 11.95864 20.61668 1.000 21.52280 113 HIS A O 1
ATOM 1286 N N . TYR A 1 89 ? -3.87053 10.91409 19.47977 1.000 19.67181 114 TYR A N 1
ATOM 1287 C CA . TYR A 1 89 ? -2.99781 10.08755 18.67501 1.000 21.93406 114 TYR A CA 1
ATOM 1288 C C . TYR A 1 89 ? -3.52969 10.09347 17.25997 1.000 19.36144 114 TYR A C 1
ATOM 1289 O O . TYR A 1 89 ? -4.70958 10.31091 17.01183 1.000 19.13996 114 TYR A O 1
ATOM 1307 N N . ILE A 1 90 ? -2.62371 9.86190 16.30909 1.000 19.54179 115 ILE A N 1
ATOM 1308 C CA . ILE A 1 90 ? -2.97463 9.77774 14.89508 1.000 22.04084 115 ILE A CA 1
ATOM 1309 C C . ILE A 1 90 ? -2.58416 8.39648 14.40441 1.000 24.81522 115 ILE A C 1
ATOM 1310 O O . ILE A 1 90 ? -1.47238 7.91908 14.68660 1.000 23.67902 115 ILE A O 1
ATOM 1326 N N . LEU A 1 91 ? -3.50939 7.71072 13.76548 1.000 28.54845 116 LEU A N 1
ATOM 1327 C CA . LEU A 1 91 ? -3.26385 6.47046 13.03476 1.000 25.94773 116 LEU A CA 1
ATOM 1328 C C . LEU A 1 91 ? -3.13959 6.79410 11.54370 1.000 28.74577 116 LEU A C 1
ATOM 1329 O O . LEU A 1 91 ? -3.78416 7.73226 11.04045 1.000 25.74650 116 LEU A O 1
ATOM 1345 N N . TYR A 1 92 ? -2.26383 6.06959 10.85493 1.000 25.99484 117 TYR A N 1
ATOM 1346 C CA . TYR A 1 92 ? -2.15369 6.12823 9.40492 1.000 21.81552 117 TYR A CA 1
ATOM 1347 C C . TYR A 1 92 ? -1.89224 4.71702 8.91924 1.000 22.92570 117 TYR A C 1
ATOM 1348 O O . TYR A 1 92 ? -0.98955 4.05675 9.42146 1.000 26.00090 117 TYR A O 1
ATOM 1366 N N . SER A 1 93 ? -2.69335 4.25014 7.93428 1.000 23.40071 118 SER A N 1
ATOM 1367 C CA . SER A 1 93 ? -2.58488 2.88200 7.46458 1.000 24.74953 118 SER A CA 1
ATOM 1368 C C . SER A 1 93 ? -2.48276 2.85763 5.93559 1.000 25.55004 118 SER A C 1
ATOM 1369 O O . SER A 1 93 ? -3.04835 3.71072 5.26036 1.000 25.09776 118 SER A O 1
ATOM 1377 N N . GLU A 1 94 ? -1.76013 1.86223 5.43786 1.000 26.98108 119 GLU A N 1
ATOM 1378 C CA . GLU A 1 94 ? -1.57609 1.67585 4.00392 1.000 29.01921 119 GLU A CA 1
ATOM 1379 C C . GLU A 1 94 ? -1.60368 0.19479 3.68123 1.000 30.91615 119 GLU A C 1
ATOM 1380 O O . GLU A 1 94 ? -1.21109 -0.63920 4.51044 1.000 30.59298 119 GLU A O 1
ATOM 1392 N N . GLY A 1 95 ? -1.93470 -0.10135 2.41327 1.000 31.07505 120 GLY A N 1
ATOM 1393 C CA . GLY A 1 95 ? -1.92022 -1.46045 1.92656 1.000 33.47760 120 GLY A CA 1
ATOM 1394 C C . GLY A 1 95 ? -3.29743 -2.00795 1.64056 1.000 33.93138 120 GLY A C 1
ATOM 1395 O O . GLY A 1 95 ? -4.22209 -1.25163 1.34032 1.000 38.40678 120 GLY A O 1
ATOM 1399 N N . GLU A 1 96 ? -3.44698 -3.32586 1.74583 1.000 48.45887 121 GLU A N 1
ATOM 1400 C CA . GLU A 1 96 ? -4.66522 -3.99445 1.31987 1.000 44.45399 121 GLU A CA 1
ATOM 1401 C C . GLU A 1 96 ? -5.74428 -3.91177 2.39077 1.000 44.16812 121 GLU A C 1
ATOM 1402 O O . GLU A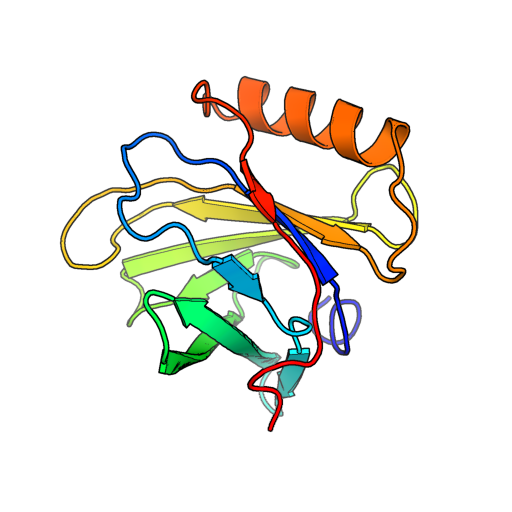 1 96 ? -5.46637 -3.90763 3.59379 1.000 46.26347 121 GLU A O 1
ATOM 1406 N N . LEU A 1 97 ? -6.99021 -3.83636 1.92965 1.000 52.24802 122 LEU A N 1
ATOM 1407 C CA . LEU A 1 97 ? -8.15430 -3.90069 2.80857 1.000 50.24317 122 LEU A CA 1
ATOM 1408 C C . LEU A 1 97 ? -9.31444 -4.38739 1.95158 1.000 60.55077 122 LEU A C 1
ATOM 1409 O O . LEU A 1 97 ? -9.79006 -3.64638 1.08538 1.000 61.89901 122 LEU A O 1
ATOM 1425 N N . HIS A 1 98 ? -9.75897 -5.62016 2.18680 1.000 72.20564 123 HIS A N 1
ATOM 1426 C CA . HIS A 1 98 ? -10.81216 -6.24089 1.37885 1.000 57.59345 123 HIS A CA 1
ATOM 1427 C C . HIS A 1 98 ? -10.39708 -6.33138 -0.08710 1.000 67.5938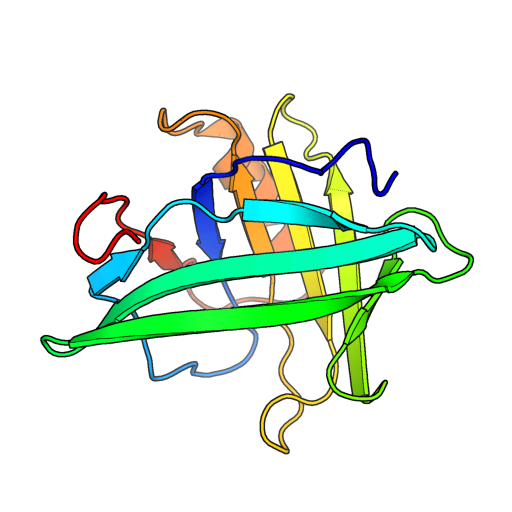8 123 HIS A C 1
ATOM 1428 O O . HIS A 1 98 ? -11.21193 -6.16023 -0.99720 1.000 66.76422 123 HIS A O 1
ATOM 1442 N N . GLY A 1 99 ? -9.11417 -6.60296 -0.31793 1.000 71.58162 124 GLY A N 1
ATOM 1443 C CA . GLY A 1 99 ? -8.61616 -6.84645 -1.65784 1.000 70.49665 124 GLY A CA 1
ATOM 1444 C C . GLY A 1 99 ? -8.29759 -5.62075 -2.48108 1.000 67.61025 124 GLY A C 1
ATOM 1445 O O . GLY A 1 99 ? -8.04955 -5.75911 -3.68603 1.000 71.22298 124 GLY A O 1
ATOM 1449 N N . ARG A 1 100 ? -8.30314 -4.42962 -1.88033 1.000 61.63128 125 ARG A N 1
ATOM 1450 C CA . ARG A 1 100 ? -8.01357 -3.18889 -2.58457 1.000 59.90171 125 ARG A CA 1
ATOM 1451 C C . ARG A 1 100 ? -6.99830 -2.36815 -1.80066 1.000 44.11070 125 ARG A C 1
ATOM 1452 O O . ARG A 1 100 ? -6.97141 -2.39190 -0.56566 1.000 43.84117 125 ARG A O 1
ATOM 1462 N N . GLN A 1 101 ? -6.16094 -1.64265 -2.53475 1.000 47.44390 126 GLN A N 1
ATOM 1463 C CA . GLN A 1 101 ? -5.18761 -0.73992 -1.93386 1.000 37.66839 126 GLN A CA 1
ATOM 1464 C C . GLN A 1 101 ? -5.91513 0.52047 -1.48819 1.000 36.39198 126 GLN A C 1
ATOM 1465 O O . GLN A 1 101 ? -6.42775 1.27151 -2.31739 1.000 40.39895 126 GLN A O 1
ATOM 1479 N N . ILE A 1 102 ? -5.96014 0.74977 -0.17924 1.000 34.49650 127 ILE A N 1
ATOM 1480 C CA . ILE A 1 102 ? -6.59070 1.93115 0.39745 1.000 32.69050 127 ILE A CA 1
ATOM 1481 C C . ILE A 1 102 ? -5.70057 2.45302 1.51142 1.000 31.27626 127 ILE A C 1
ATOM 1482 O O . ILE A 1 102 ? -5.15596 1.67296 2.30163 1.000 30.91662 127 ILE A O 1
ATOM 1498 N N . ARG A 1 103 ? -5.56103 3.77098 1.56915 1.000 29.29058 128 ARG A N 1
ATOM 1499 C CA . ARG A 1 103 ? -4.77784 4.44287 2.59507 1.000 27.91649 128 ARG A CA 1
ATOM 1500 C C . ARG A 1 103 ? -5.73056 5.27644 3.43781 1.000 25.22898 128 ARG A C 1
ATOM 1501 O O . ARG A 1 103 ? -6.61924 5.94170 2.91160 1.000 25.46960 128 ARG A O 1
ATOM 1522 N N A MET A 1 104 ? -5.52267 5.25564 4.75683 0.484 25.14681 129 MET A N 1
ATOM 1523 N N B MET A 1 104 ? -5.57270 5.19466 4.76484 0.516 25.14944 129 MET A N 1
ATOM 1524 C CA A MET A 1 104 ? -6.46752 5.82023 5.69964 0.484 24.81007 129 MET A CA 1
ATOM 1525 C CA B MET A 1 104 ? -6.47250 5.85423 5.68763 0.516 24.81093 129 MET A CA 1
ATOM 1526 C C A MET A 1 104 ? -5.71834 6.48616 6.84556 0.484 26.39476 129 MET A C 1
ATOM 1527 C C B MET A 1 104 ? -5.68031 6.54714 6.79055 0.516 26.36425 129 MET A C 1
ATOM 1528 O O A MET A 1 104 ? -4.64255 6.04680 7.23074 0.484 23.22869 129 MET A O 1
ATOM 1529 O O B MET A 1 104 ? -4.54348 6.19273 7.08171 0.516 26.07887 129 MET A O 1
ATOM 1556 N N . ALA A 1 105 ? -6.30594 7.55352 7.39128 1.000 21.79599 130 ALA A N 1
ATOM 1557 C CA . ALA A 1 105 ? -5.80478 8.17258 8.61619 1.000 21.43891 130 ALA A CA 1
ATOM 1558 C C . ALA A 1 105 ? -6.95879 8.34126 9.59106 1.000 22.68370 130 ALA A C 1
ATOM 1559 O O . ALA A 1 105 ? -8.10768 8.53165 9.19393 1.000 22.08164 130 ALA A O 1
ATOM 1566 N N . LYS A 1 106 ? -6.64994 8.23541 10.88811 1.000 20.25647 131 LYS A N 1
ATOM 1567 C CA . LYS A 1 106 ? -7.64198 8.34604 11.93600 1.000 24.11443 131 LYS A CA 1
ATOM 1568 C C . LYS A 1 106 ? -7.09172 9.19706 13.06787 1.000 23.70456 131 LYS A C 1
ATOM 1569 O O . LYS A 1 106 ? -5.90979 9.10364 13.39498 1.000 23.30758 131 LYS A O 1
ATOM 1588 N N . LEU A 1 107 ? -7.94042 10.04252 13.61862 1.000 19.70499 132 LEU A N 1
ATOM 1589 C CA . LEU A 1 107 ? -7.63018 10.83665 14.81348 1.000 19.43377 132 LEU A CA 1
ATOM 1590 C C . LEU A 1 107 ? -8.32653 10.24020 16.03055 1.000 22.74836 132 LEU A C 1
ATOM 1591 O O . LEU A 1 107 ? -9.56060 10.06271 16.03348 1.000 20.30905 132 LEU A O 1
ATOM 1607 N N . LEU A 1 108 ? -7.54572 9.99710 17.08566 1.000 19.50497 133 LEU A N 1
ATOM 1608 C CA . LEU A 1 108 ? -8.03004 9.46157 18.35174 1.000 19.92449 133 LEU A CA 1
ATOM 1609 C C . LEU A 1 108 ? -7.82371 10.48772 19.45753 1.000 20.32077 133 LEU A C 1
ATOM 1610 O O . LEU A 1 108 ? -6.80142 11.17830 19.48847 1.000 19.64846 133 LEU A O 1
ATOM 1626 N N . GLY A 1 109 ? -8.79374 10.58331 20.35744 1.000 20.52465 134 GLY A N 1
ATOM 1627 C CA . GLY A 1 109 ? -8.69346 11.47451 21.50525 1.000 21.30111 134 GLY A CA 1
ATOM 1628 C C . GLY A 1 109 ? -9.12185 10.79496 22.78536 1.000 21.54823 134 GLY A C 1
ATOM 1629 O O . GLY A 1 109 ? -10.08417 10.02836 22.80345 1.000 22.16454 134 GLY A O 1
ATOM 1633 N N . ARG A 1 110 ? -8.38582 11.08089 23.86536 1.000 21.74711 135 ARG A N 1
ATOM 1634 C CA . ARG A 1 110 ? -8.73016 10.50731 25.16446 1.000 22.66361 135 ARG A CA 1
ATOM 1635 C C . ARG A 1 110 ? -10.09201 10.97797 25.64325 1.000 23.55760 135 ARG A C 1
ATOM 1636 O O . ARG A 1 110 ? -10.81937 10.21741 26.29035 1.000 24.78099 135 ARG A O 1
ATOM 1657 N N . ASP A 1 111 ? -10.44246 12.22805 25.34895 1.000 23.56419 136 ASP A N 1
ATOM 1658 C CA . ASP A 1 111 ? -11.63325 12.86467 25.92272 1.000 25.38119 136 ASP A CA 1
ATOM 1659 C C . ASP A 1 111 ? -12.65804 13.16586 24.83357 1.000 25.28588 136 ASP A C 1
ATOM 1660 O O . ASP A 1 111 ? -12.29585 13.38747 23.68255 1.000 30.27029 136 ASP A O 1
ATOM 1669 N N . PRO A 1 112 ? -13.95805 13.19747 25.18346 1.000 30.25424 137 PRO A N 1
ATOM 1670 C CA . PRO A 1 112 ? -14.96685 13.49067 24.15432 1.000 30.64893 137 PRO A CA 1
ATOM 1671 C C . PRO A 1 112 ? -14.95121 14.92856 23.67301 1.000 30.22826 137 PRO A C 1
ATOM 1672 O O . PRO A 1 112 ? -15.43001 15.19353 22.56092 1.000 37.58027 137 PRO A O 1
ATOM 1683 N N . GLU A 1 113 ? -14.41889 15.86251 24.46786 1.000 35.22246 138 GLU A N 1
ATOM 1684 C CA . GLU A 1 113 ? -14.32528 17.25238 24.03557 1.000 41.01372 138 GLU A CA 1
ATOM 1685 C C . GLU A 1 113 ? -13.54913 17.36578 22.72661 1.000 37.97930 138 GLU A C 1
ATOM 1686 O O . GLU A 1 113 ? -12.50337 16.73331 22.53983 1.000 38.14112 138 GLU A O 1
ATOM 1698 N N . GLN A 1 114 ? -14.07872 18.16781 21.80539 1.000 38.66910 139 GLN A N 1
ATOM 1699 C CA . GLN A 1 114 ? -13.43353 18.37027 20.51940 1.000 37.79407 139 GLN A CA 1
ATOM 1700 C C . GLN A 1 114 ? -12.32312 19.40184 20.65427 1.000 41.49030 139 GLN A C 1
ATOM 1701 O O . GLN A 1 114 ? -12.53471 20.48704 21.20902 1.000 37.09065 139 GLN A O 1
ATOM 1705 N N . SER A 1 115 ? -11.13722 19.05924 20.14344 1.000 34.00822 140 SER A N 1
ATOM 1706 C CA . SER A 1 115 ? -9.98884 19.95976 20.13234 1.000 38.93880 140 SER A CA 1
ATOM 1707 C C . SER A 1 115 ? -9.82650 20.50739 18.72224 1.000 40.50246 140 SER A C 1
ATOM 1708 O O . SER A 1 115 ? -9.53474 19.75307 17.78742 1.000 37.25862 140 SER A O 1
ATOM 1716 N N . GLN A 1 116 ? -10.08994 21.82146 18.54894 1.000 33.92893 141 GLN A N 1
ATOM 1717 C CA . GLN A 1 116 ? -9.85959 22.40909 17.23083 1.000 36.83691 141 GLN A CA 1
ATOM 1718 C C . GLN A 1 116 ? -8.38460 22.30639 16.81997 1.000 37.19537 141 GLN A C 1
ATOM 1719 O O . GLN A 1 116 ? -8.09760 22.07602 15.64205 1.000 35.64928 141 GLN A O 1
ATOM 1726 N N . GLU A 1 117 ? -7.42162 22.44319 17.73502 1.000 29.46703 142 GLU A N 1
ATOM 1727 C CA . GLU A 1 117 ? -6.01164 22.31952 17.36316 1.000 29.22964 142 GLU A CA 1
ATOM 1728 C C . GLU A 1 117 ? -5.67818 20.91129 16.89649 1.000 30.78990 142 GLU A C 1
ATOM 1729 O O . GLU A 1 117 ? -4.91218 20.73977 15.94259 1.000 29.64778 142 GLU A O 1
ATOM 1733 N N . ALA A 1 118 ? -6.22466 19.89265 17.55766 1.000 31.88800 143 ALA A N 1
ATOM 1734 C CA . ALA A 1 118 ? -5.95320 18.51646 17.16098 1.000 26.57802 143 ALA A CA 1
ATOM 1735 C C . ALA A 1 118 ? -6.52021 18.22440 15.77499 1.000 28.61531 143 ALA A C 1
ATOM 1736 O O . ALA A 1 118 ? -5.89343 17.51997 14.97720 1.000 26.10033 143 ALA A O 1
ATOM 1743 N N . LEU A 1 119 ? -7.70796 18.75882 15.47478 1.000 26.19944 144 LEU A N 1
ATOM 1744 C CA . LEU A 1 119 ? -8.30594 18.55479 14.16378 1.000 27.99234 144 LEU A CA 1
ATOM 1745 C C . LEU A 1 119 ? -7.50855 19.26923 13.09169 1.000 28.49104 144 LEU A C 1
ATOM 1746 O O . LEU A 1 119 ? -7.30969 18.72692 11.99882 1.000 29.84369 144 LEU A O 1
ATOM 1762 N N . GLU A 1 120 ? -7.05007 20.48911 13.38347 1.000 31.04347 145 GLU A N 1
ATOM 1763 C CA . GLU A 1 120 ? -6.24469 21.23757 12.42438 1.000 32.81939 145 GLU A CA 1
ATOM 1764 C C . GLU A 1 120 ? -4.94096 20.51497 12.12764 1.000 32.99195 145 GLU A C 1
ATOM 1765 O O . GLU A 1 120 ? -4.53891 20.41755 10.96469 1.000 30.42265 145 GLU A O 1
ATOM 1769 N N . ASP A 1 121 ? -4.27026 20.00591 13.16180 1.000 29.53439 146 ASP A N 1
ATOM 1770 C CA . ASP A 1 121 ? -3.05456 19.22236 12.94006 1.000 26.63800 146 ASP A CA 1
ATOM 1771 C C . ASP A 1 121 ? -3.35802 17.95832 12.14931 1.000 26.59356 146 ASP A C 1
ATOM 1772 O O . ASP A 1 121 ? -2.57512 17.55681 11.27946 1.000 28.21979 146 ASP A O 1
ATOM 1781 N N . PHE A 1 122 ? -4.48731 17.31385 12.43835 1.000 23.18605 147 PHE A N 1
ATOM 1782 C CA . PHE A 1 122 ? -4.88774 16.13185 11.68157 1.000 22.12099 147 PHE A CA 1
ATOM 1783 C C . PHE A 1 122 ? -5.13248 16.46064 10.21248 1.000 27.26213 147 PHE A C 1
ATOM 1784 O O . PHE A 1 122 ? -4.77673 15.67830 9.33368 1.000 24.37558 147 PHE A O 1
ATOM 1801 N N . ARG A 1 123 ? -5.76399 17.60784 9.93319 1.000 29.93493 148 ARG A N 1
ATOM 1802 C CA . ARG A 1 123 ? -5.95770 18.02663 8.55508 1.000 27.67474 148 ARG A CA 1
ATOM 1803 C C . ARG A 1 123 ? -4.62055 18.24793 7.85514 1.000 30.42003 148 ARG A C 1
ATOM 1804 O O . ARG A 1 123 ? -4.44163 17.83761 6.70425 1.000 27.48765 148 ARG A O 1
ATOM 1808 N N . GLU A 1 124 ? -3.69639 18.78369 8.56810 1.000 29.80493 149 GLU A N 1
ATOM 1809 C CA . GLU A 1 124 ? -2.39424 19.02503 7.95416 1.000 29.15024 149 GLU A CA 1
ATOM 1810 C C . GLU A 1 124 ? -1.67076 17.72768 7.72349 1.000 28.46473 149 GLU A C 1
ATOM 1811 O O . GLU A 1 124 ? -0.99075 17.54618 6.70159 1.000 26.79701 149 GLU A O 1
ATOM 1823 N N . PHE A 1 125 ? -1.72020 16.85690 8.69768 1.000 25.69860 150 PHE A N 1
ATOM 1824 C CA . PHE A 1 125 ? -1.12073 15.53463 8.55801 1.000 23.08238 150 PHE A CA 1
ATOM 1825 C C . PHE A 1 125 ? -1.71394 14.79362 7.36711 1.000 24.12209 150 PHE A C 1
ATOM 1826 O O . PHE A 1 125 ? -0.97711 14.21514 6.56230 1.000 24.30764 150 PHE A O 1
ATOM 1843 N N . SER A 1 126 ? -3.03994 14.77714 7.25101 1.000 22.64022 151 SER A N 1
ATOM 1844 C CA . SER A 1 126 ? -3.71614 14.09420 6.19810 1.000 27.05720 151 SER A CA 1
ATOM 1845 C C . SER A 1 126 ? -3.30280 14.62973 4.82002 1.000 27.21072 151 SER A C 1
ATOM 1846 O O . SER A 1 126 ? 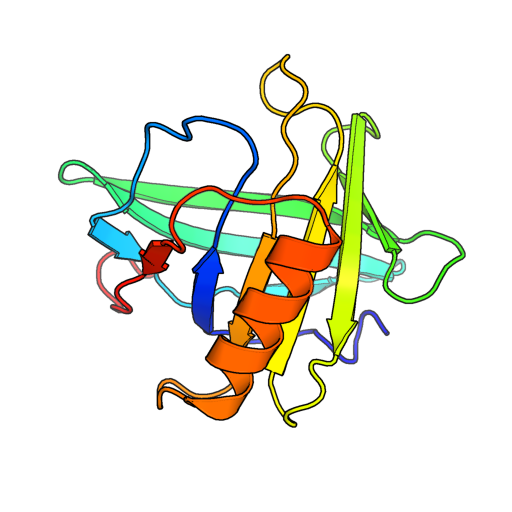-3.08004 13.85844 3.86620 1.000 26.06592 151 SER A O 1
ATOM 1854 N N . ARG A 1 127 ? -3.22721 15.95135 4.69382 1.000 24.92742 152 ARG A N 1
ATOM 1855 C CA . ARG A 1 127 ? -2.76545 16.54001 3.42355 1.000 27.04149 152 ARG A CA 1
ATOM 1856 C C . ARG A 1 127 ? -1.33634 16.06810 3.08820 1.000 28.45276 152 ARG A C 1
ATOM 1857 O O . ARG A 1 127 ? -1.00544 15.77507 1.88776 1.000 28.64542 152 ARG A O 1
ATOM 1878 N N . ALA A 1 128 ? -0.47116 16.03442 4.12395 1.000 26.44682 153 ALA A N 1
ATOM 1879 C CA . ALA A 1 128 ? 0.93771 15.69178 3.90214 1.000 27.27619 153 ALA A CA 1
ATOM 1880 C C . ALA A 1 128 ? 1.02413 14.22167 3.54046 1.000 26.72870 153 ALA A C 1
ATOM 1881 O O . ALA A 1 128 ? 1.97302 13.81113 2.85662 1.000 30.02810 153 ALA A O 1
ATOM 1888 N N . LYS A 1 129 ? 0.05877 13.40113 3.83155 1.000 38.33719 154 LYS A N 1
ATOM 1889 C CA . LYS A 1 129 ? 0.02224 12.02205 3.37785 1.000 37.89141 154 LYS A CA 1
ATOM 1890 C C . LYS A 1 129 ? -0.72772 11.86908 2.04382 1.000 37.23134 154 LYS A C 1
ATOM 1891 O O . LYS A 1 129 ? -0.91815 10.74006 1.59304 1.000 38.76009 154 LYS A O 1
ATOM 1910 N N . GLY A 1 130 ? -1.17722 12.96114 1.45255 1.000 37.26699 155 GLY A N 1
ATOM 1911 C CA . GLY A 1 130 ? -1.93616 12.86019 0.21451 1.000 37.10316 155 GLY A CA 1
ATOM 1912 C C . GLY A 1 130 ? -3.30342 12.25979 0.38852 1.000 35.91159 155 GLY A C 1
ATOM 1913 O O . GLY A 1 130 ? -3.81163 11.58981 -0.50437 1.000 38.68639 155 GLY A O 1
ATOM 1917 N N . LEU A 1 131 ? -3.92043 12.46730 1.56143 1.000 35.01733 156 LEU A N 1
ATOM 1918 C CA . LEU A 1 131 ? -5.29061 12.07692 1.81140 1.000 34.03392 156 LEU A CA 1
ATOM 1919 C C . LEU A 1 131 ? -6.11408 13.35323 1.68706 1.000 34.27811 156 LEU A C 1
ATOM 1920 O O . LEU A 1 131 ? -6.23683 14.12549 2.64189 1.000 53.02262 156 LEU A O 1
ATOM 1936 N N . ASN A 1 132 ? -6.68189 13.56521 0.50497 1.000 40.01141 157 ASN A N 1
ATOM 1937 C CA . ASN A 1 132 ? -7.27633 14.84038 0.12665 1.000 57.85314 157 ASN A CA 1
ATOM 1938 C C . ASN A 1 132 ? -8.79334 14.79298 0.00754 1.000 63.90952 157 ASN A C 1
ATOM 1939 O O . ASN A 1 132 ? -9.39390 15.76213 -0.47272 1.000 73.99802 157 ASN A O 1
ATOM 1950 N N . GLN A 1 133 ? -9.42783 13.70233 0.41972 1.000 51.38569 158 GLN A N 1
ATOM 1951 C CA . GLN A 1 133 ? -10.88284 13.68195 0.50961 1.000 57.82355 158 GLN A CA 1
ATOM 1952 C C . GLN A 1 133 ? -11.33163 14.43841 1.75941 1.000 61.13734 158 GLN A C 1
ATOM 1953 O O . GLN A 1 133 ? -10.52454 14.81925 2.61139 1.000 57.09784 158 GLN A O 1
ATOM 1960 N N . GLU A 1 134 ? -12.63755 14.66097 1.85926 1.000 66.38497 159 GLU A N 1
ATOM 1961 C CA . GLU A 1 134 ? -13.18434 15.38544 2.99906 1.000 59.39589 159 GLU A CA 1
ATOM 1962 C C . GLU A 1 134 ? -12.94077 14.60961 4.28924 1.000 45.00000 159 GLU A C 1
ATOM 1963 O O . GLU A 1 134 ? -12.98728 13.37663 4.31750 1.000 52.48049 159 GLU A O 1
ATOM 1967 N N . ILE A 1 135 ? -12.67254 15.35773 5.35610 1.000 34.43052 160 ILE A N 1
ATOM 1968 C CA . ILE A 1 135 ? -12.47790 14.76592 6.67025 1.000 31.65863 160 ILE A CA 1
ATOM 1969 C C . ILE A 1 135 ? -13.83013 14.31160 7.20523 1.000 34.03283 160 ILE A C 1
ATOM 1970 O O . ILE A 1 135 ? -14.80281 15.07300 7.18699 1.000 40.03543 160 ILE A O 1
ATOM 1986 N N . LEU A 1 136 ? -13.90668 13.05172 7.63449 1.000 30.15327 161 LEU A N 1
ATOM 1987 C CA . LEU A 1 136 ? -15.14897 12.45534 8.13152 1.000 30.19435 161 LEU A CA 1
ATOM 1988 C C . LEU A 1 136 ? -15.05512 12.39862 9.64954 1.000 29.12084 161 LEU A C 1
ATOM 1989 O O . LEU A 1 136 ? -14.23547 11.66340 10.19476 1.000 29.94000 161 LEU A O 1
ATOM 2005 N N . GLU A 1 137 ? -15.92086 13.16013 10.33131 1.000 30.99166 162 GLU A N 1
ATOM 2006 C CA . GLU A 1 137 ? -15.95196 13.20345 11.78430 1.000 32.31902 162 GLU A CA 1
ATOM 2007 C C . GLU A 1 137 ? -17.10136 12.33403 12.26839 1.000 28.70295 162 GLU A C 1
ATOM 2008 O O . GLU A 1 137 ? -18.19729 12.39136 11.71829 1.000 30.70941 162 GLU A O 1
ATOM 2020 N N . LEU A 1 138 ? -16.81376 11.55912 13.26958 1.000 28.11956 163 LEU A N 1
ATOM 2021 C CA . LEU A 1 138 ? -17.73022 10.52659 13.68972 1.000 30.66999 163 LEU A CA 1
ATOM 2022 C C . LEU A 1 138 ? -18.55317 10.90719 14.93257 1.000 30.01253 163 LEU A C 1
ATOM 2023 O O . LEU A 1 138 ? -18.06297 11.55919 15.86448 1.000 32.60157 163 LEU A O 1
ATOM 2039 N N . ALA A 1 139 ? -19.77136 10.43771 14.98657 1.000 28.04839 164 ALA A N 1
ATOM 2040 C CA . ALA A 1 139 ? -20.61936 10.67531 16.14946 1.000 28.31787 164 ALA A CA 1
ATOM 2041 C C . ALA A 1 139 ? -20.30987 9.65441 17.22970 1.000 27.91953 164 ALA A C 1
ATOM 2042 O O . ALA A 1 139 ? -20.13234 8.46028 16.94897 1.000 27.63304 164 ALA A O 1
ATOM 2049 N N . GLN A 1 140 ? -20.21677 10.13764 18.47060 1.000 28.24907 165 GLN A N 1
ATOM 2050 C CA . GLN A 1 140 ? -19.90521 9.30575 19.62680 1.000 28.32925 165 GLN A CA 1
ATOM 2051 C C . GLN A 1 140 ? -21.20541 8.95344 20.33977 1.000 28.56073 165 GLN A C 1
ATOM 2052 O O . GLN A 1 140 ? -22.00907 9.83584 20.63252 1.000 28.99991 165 GLN A O 1
ATOM 2066 N N . SER A 1 141 ? -21.39797 7.66758 20.60603 1.000 28.52012 166 SER A N 1
ATOM 2067 C CA . SER A 1 141 ? -22.56520 7.24422 21.36903 1.000 28.91545 166 SER A CA 1
ATOM 2068 C C . SER A 1 141 ? -22.29882 5.88624 21.98334 1.000 29.26126 166 SER A C 1
ATOM 2069 O O . SER A 1 141 ? -21.57811 5.06083 21.42157 1.000 29.20238 166 SER A O 1
ATOM 2077 N N . GLU A 1 142 ? -22.92201 5.65075 23.15734 1.000 29.90133 167 GLU A N 1
ATOM 2078 C CA . GLU A 1 142 ? -22.85760 4.33685 23.77162 1.000 30.62017 167 GLU A CA 1
ATOM 2079 C C . GLU A 1 142 ? -23.91295 3.37817 23.22074 1.000 32.25937 167 GLU A C 1
ATOM 2080 O O . GLU A 1 142 ? -23.96547 2.22629 23.65998 1.000 39.76700 167 GLU A O 1
ATOM 2092 N N A THR A 1 143 ? -24.75269 3.82732 22.28758 0.088 30.38281 168 THR A N 1
ATOM 2093 N N B THR A 1 143 ? -24.75169 3.82732 22.28658 0.912 30.38223 168 THR A N 1
ATOM 2094 C CA A THR A 1 143 ? -25.66002 2.91455 21.60470 0.088 34.05232 168 THR A CA 1
ATOM 2095 C CA B THR A 1 143 ? -25.66001 2.92155 21.59570 0.912 34.49619 168 THR A CA 1
ATOM 2096 C C A THR A 1 143 ? -24.85741 1.82007 20.91600 0.088 34.36368 168 THR A C 1
ATOM 2097 C C B THR A 1 143 ? -24.86841 1.82708 20.89999 0.912 34.35483 168 THR A C 1
ATOM 2098 O O A THR A 1 143 ? -23.80425 2.08551 20.33302 0.088 30.57771 168 THR A O 1
ATOM 2099 O O B THR A 1 143 ? -23.83824 2.10152 20.28102 0.912 30.56657 168 THR A O 1
ATOM 2120 N N . CYS A 1 144 ? -25.35093 0.58530 21.02222 1.000 35.41757 169 CYS A N 1
ATOM 2121 C CA . CYS A 1 144 ? -24.71440 -0.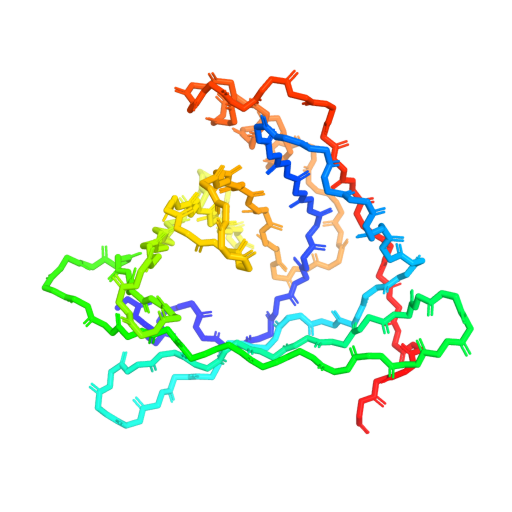64806 20.55253 1.000 39.28468 169 CYS A CA 1
ATOM 2122 C C . CYS A 1 144 ? -23.51265 -1.07138 21.39572 1.000 38.90990 169 CYS A C 1
ATOM 2123 O O . CYS A 1 144 ? -22.82802 -2.03974 21.04298 1.000 54.26058 169 CYS A O 1
ATOM 2130 N N . SER A 1 145 ? -23.23746 -0.39726 22.51060 1.000 35.82776 170 SER A N 1
ATOM 2131 C CA . SER A 1 145 ? -22.03766 -0.72859 23.27877 1.000 54.74789 170 SER A CA 1
ATOM 2132 C C . SER A 1 145 ? -22.16128 -2.11841 23.90605 1.000 64.59826 170 SER A C 1
ATOM 2133 O O . SER A 1 145 ? -23.25549 -2.54087 24.28405 1.000 51.21526 170 SER A O 1
ATOM 2141 N N . PRO A 1 146 ? -21.04060 -2.86284 24.02630 1.000 66.62968 171 PRO A N 1
ATOM 2142 C CA . PRO A 1 146 ? -21.15620 -4.18366 24.65557 1.000 72.96410 171 PRO A CA 1
ATOM 2143 C C . PRO A 1 146 ? -21.21129 -4.11232 26.17555 1.000 70.65379 171 PRO A C 1
ATOM 2144 O O . PRO A 1 146 ? -22.18953 -4.57579 26.76157 1.000 90.53995 171 PRO A O 1
#

Foldseek 3Di:
DLVVPAAWKAFFWKFKQDDPPFDFQAKEIWGWHQDPVGKTWTWIWGHGPNDIRIDIWIWDDDPDVQWTATDVRQKIKGWADQPDPQKIKIWMFGDDPRDTMIMMIIIGPDPDDDPVRVVSVVVVCVVVVRPDDMGTHHYDCVSPD

B-factor: mean 40.12, std 14.97, range [19.14, 116.8]

Radius of gyration: 14.36 Å; Cα contacts (8 Å, |Δi|>4): 348; chains: 1; bounding box: 41×34×29 Å